Protein AF-A0A0R3SZC2-F1 (afdb_monomer_lite)

Sequence (145 aa):
MVTICTAVFVPECKFKAPNEGELDPQFSFPLSKFVGQNNAALAFAIKGNYTDKTQLFYGKGQSCVWENQQLVPPKKKSKQQPALCEQTKLEYKDGLLQFNFTYPYTSNTEVAPFTMRTKSSELTLTVDFSSSGESPEVAGCKSTS

Organism: Hymenolepis diminuta (NCBI:txid6216)

InterPro domains:
  IPR043785 Domain of unknown function DUF5727 [PF18997] (4-144)

Structure (mmCIF, N/CA/C/O backbone):
data_AF-A0A0R3SZC2-F1
#
_entry.id   AF-A0A0R3SZC2-F1
#
loop_
_atom_site.group_PDB
_atom_site.id
_atom_site.type_symbol
_atom_site.label_atom_id
_atom_site.label_alt_id
_atom_site.label_comp_id
_atom_site.label_asym_id
_atom_site.label_entity_id
_atom_site.label_seq_id
_atom_site.pdbx_PDB_ins_code
_atom_site.Cartn_x
_atom_site.Cartn_y
_atom_site.Cartn_z
_atom_site.occupancy
_atom_site.B_iso_or_equiv
_atom_site.auth_seq_id
_atom_site.auth_comp_id
_atom_site.auth_asym_id
_atom_site.auth_atom_id
_atom_site.pdbx_PDB_model_num
ATOM 1 N N . MET A 1 1 ? 15.002 -3.771 17.169 1.00 29.78 1 MET A N 1
ATOM 2 C CA . MET A 1 1 ? 15.455 -4.680 16.098 1.00 29.78 1 MET A CA 1
ATOM 3 C C . MET A 1 1 ? 14.275 -4.810 15.146 1.00 29.78 1 MET A C 1
ATOM 5 O O . MET A 1 1 ? 13.226 -5.246 15.594 1.00 29.78 1 MET A O 1
ATOM 9 N N . VAL A 1 2 ? 14.365 -4.263 13.929 1.00 28.64 2 VAL A N 1
ATOM 10 C CA . VAL A 1 2 ? 13.279 -4.356 12.936 1.00 28.64 2 VAL A CA 1
ATOM 11 C C . VAL A 1 2 ? 13.475 -5.678 12.205 1.00 28.64 2 VAL A C 1
ATOM 13 O O . VAL A 1 2 ? 14.505 -5.862 11.562 1.00 28.64 2 VAL A O 1
ATOM 16 N N . THR A 1 3 ? 12.540 -6.610 12.360 1.00 25.22 3 THR A N 1
ATOM 17 C CA . THR A 1 3 ? 12.566 -7.887 11.642 1.00 25.22 3 THR A CA 1
ATOM 18 C C . THR A 1 3 ? 12.137 -7.629 10.202 1.00 25.22 3 THR A C 1
ATOM 20 O O . THR A 1 3 ? 10.974 -7.330 9.949 1.00 25.22 3 THR A O 1
ATOM 23 N N . ILE A 1 4 ? 13.077 -7.705 9.258 1.00 34.62 4 ILE A N 1
ATOM 24 C CA . ILE A 1 4 ? 12.769 -7.684 7.825 1.00 34.62 4 ILE A CA 1
ATOM 25 C C . ILE A 1 4 ? 12.482 -9.132 7.425 1.00 34.62 4 ILE A C 1
ATOM 27 O O . ILE A 1 4 ? 13.404 -9.927 7.265 1.00 34.62 4 ILE A O 1
ATOM 31 N N . CYS A 1 5 ? 11.203 -9.489 7.320 1.00 28.58 5 CYS A N 1
ATOM 32 C CA . CYS A 1 5 ? 10.788 -10.768 6.752 1.00 28.58 5 CYS A CA 1
ATOM 33 C C . CYS A 1 5 ? 10.654 -10.613 5.235 1.00 28.58 5 CYS A C 1
ATOM 35 O O . CYS A 1 5 ? 9.717 -9.979 4.755 1.00 28.58 5 CYS A O 1
ATOM 37 N N . THR A 1 6 ? 11.578 -11.199 4.477 1.00 37.19 6 THR A N 1
ATOM 38 C CA . THR A 1 6 ? 11.367 -11.473 3.052 1.00 37.19 6 THR A CA 1
ATOM 39 C C . THR A 1 6 ? 10.581 -12.763 2.967 1.00 37.19 6 THR A C 1
ATOM 41 O O . THR A 1 6 ? 11.041 -13.793 3.456 1.00 37.19 6 THR A O 1
ATOM 44 N N . ALA A 1 7 ? 9.391 -12.714 2.389 1.00 40.16 7 ALA A N 1
ATOM 45 C CA . ALA A 1 7 ? 8.558 -13.889 2.304 1.00 40.16 7 ALA A CA 1
ATOM 46 C C . ALA A 1 7 ? 8.204 -14.190 0.845 1.00 40.16 7 ALA A C 1
ATOM 48 O O . ALA A 1 7 ? 7.827 -13.310 0.074 1.00 40.16 7 ALA A O 1
ATOM 49 N N . VAL A 1 8 ? 8.455 -15.447 0.482 1.00 41.41 8 VAL A N 1
ATOM 50 C CA . VAL A 1 8 ? 8.310 -16.045 -0.848 1.00 41.41 8 VAL A CA 1
ATOM 51 C C . VAL A 1 8 ? 7.034 -16.885 -0.773 1.00 41.41 8 VAL A C 1
ATOM 53 O O . VAL A 1 8 ? 6.973 -17.794 0.056 1.00 41.41 8 VAL A O 1
ATOM 56 N N . PHE A 1 9 ? 5.978 -16.546 -1.521 1.00 48.28 9 PHE A N 1
ATOM 57 C CA . PHE A 1 9 ? 4.615 -16.987 -1.174 1.00 48.28 9 PHE A CA 1
ATOM 58 C C . PHE A 1 9 ? 3.872 -17.722 -2.295 1.00 48.28 9 PHE A C 1
ATOM 60 O O . PHE A 1 9 ? 3.387 -17.105 -3.230 1.00 48.28 9 PHE A O 1
ATOM 67 N N . VAL A 1 10 ? 3.714 -19.038 -2.132 1.00 37.94 10 VAL A N 1
ATOM 68 C CA . VAL A 1 10 ? 3.009 -19.988 -3.024 1.00 37.94 10 VAL A CA 1
ATOM 69 C C . VAL A 1 10 ? 1.546 -20.241 -2.535 1.00 37.94 10 VAL A C 1
ATOM 71 O O . VAL A 1 10 ? 1.166 -19.728 -1.482 1.00 37.94 10 VAL A O 1
ATOM 74 N N . PRO A 1 11 ? 0.670 -20.991 -3.242 1.00 39.94 11 PRO A N 1
ATOM 75 C CA . PRO A 1 11 ? -0.604 -20.535 -3.805 1.00 39.94 11 PRO A CA 1
ATOM 76 C C . PRO A 1 11 ? -1.870 -20.917 -2.992 1.00 39.94 11 PRO A C 1
ATOM 78 O O . PRO A 1 11 ? -2.953 -21.030 -3.556 1.00 39.94 11 PRO A O 1
ATOM 81 N N . GLU A 1 12 ? -1.781 -21.091 -1.668 1.00 46.69 12 GLU A N 1
ATOM 82 C CA . GLU A 1 12 ? -2.945 -21.396 -0.800 1.00 46.69 12 GLU A CA 1
ATOM 83 C C . GLU A 1 12 ? -3.030 -20.501 0.452 1.00 46.69 12 GLU A C 1
ATOM 85 O O . GLU A 1 12 ? -3.458 -20.919 1.532 1.00 46.69 12 GLU A O 1
ATOM 90 N N . CYS A 1 13 ? -2.628 -19.235 0.358 1.00 51.28 13 CYS A N 1
ATOM 91 C CA . CYS A 1 13 ? -2.770 -18.335 1.498 1.00 51.28 13 CYS A CA 1
ATOM 92 C C . CYS A 1 13 ? -4.233 -17.901 1.670 1.00 51.28 13 CYS A C 1
ATOM 94 O O . CYS A 1 13 ? -4.679 -16.894 1.123 1.00 51.28 13 CYS A O 1
ATOM 96 N N . LYS A 1 14 ? -4.977 -18.631 2.511 1.00 56.31 14 LYS A N 1
ATOM 97 C CA . LYS A 1 14 ? -6.124 -18.058 3.225 1.00 56.31 14 LYS A CA 1
ATOM 98 C C . LYS A 1 14 ? -5.579 -16.989 4.165 1.00 56.31 14 LYS A C 1
ATOM 100 O O . LYS A 1 14 ? -5.214 -17.281 5.304 1.00 56.31 14 LYS A O 1
ATOM 105 N N . PHE A 1 15 ? -5.473 -15.759 3.674 1.00 64.56 15 PHE A N 1
ATOM 106 C CA . PHE A 1 15 ? -5.181 -14.631 4.542 1.00 64.56 15 PHE A CA 1
ATOM 107 C C . PHE A 1 15 ? -6.286 -14.561 5.587 1.00 64.56 15 PHE A C 1
ATOM 109 O O . PHE A 1 15 ? -7.477 -14.618 5.265 1.00 64.56 15 PHE A O 1
ATOM 116 N N . LYS A 1 16 ? -5.893 -14.489 6.861 1.00 69.88 16 LYS A N 1
ATOM 117 C CA . LYS A 1 16 ? -6.855 -14.164 7.903 1.00 69.88 16 LYS A CA 1
ATOM 118 C C . LYS A 1 16 ? -7.473 -12.829 7.508 1.00 69.88 16 LYS A C 1
ATOM 120 O O . LYS A 1 16 ? -6.737 -11.902 7.176 1.00 69.88 16 LYS A O 1
ATOM 125 N N . ALA A 1 17 ? -8.802 -12.763 7.517 1.00 79.12 17 ALA A N 1
ATOM 126 C CA . ALA A 1 17 ? -9.487 -11.512 7.248 1.00 79.12 17 ALA A CA 1
ATOM 127 C C . ALA A 1 17 ? -8.901 -10.434 8.180 1.00 79.12 17 ALA A C 1
ATOM 129 O O . ALA A 1 17 ? -8.830 -10.684 9.391 1.00 79.12 17 ALA A O 1
ATOM 130 N N . PRO A 1 18 ? -8.435 -9.296 7.635 1.00 85.25 18 PRO A N 1
ATOM 131 C CA . PRO A 1 18 ? -7.877 -8.228 8.450 1.00 85.25 18 PRO A CA 1
ATOM 132 C C . PRO A 1 18 ? -8.932 -7.739 9.441 1.00 85.25 18 PRO A C 1
ATOM 134 O O . PRO A 1 18 ? -10.117 -7.636 9.101 1.00 85.25 18 PRO A O 1
ATOM 137 N N . ASN A 1 19 ? -8.507 -7.432 10.665 1.00 89.81 19 ASN A N 1
ATOM 138 C CA . ASN A 1 19 ? -9.362 -6.700 11.592 1.00 89.81 19 ASN A CA 1
ATOM 139 C C . ASN A 1 19 ? -9.553 -5.262 11.092 1.00 89.81 19 ASN A C 1
ATOM 141 O O . ASN A 1 19 ? -8.821 -4.781 10.229 1.00 89.81 19 ASN A O 1
ATOM 145 N N . GLU A 1 20 ? -10.526 -4.545 11.647 1.00 90.00 20 GLU A N 1
ATOM 146 C CA . GLU A 1 20 ? -10.721 -3.132 11.319 1.00 90.00 20 GLU A CA 1
ATOM 147 C C . GLU A 1 20 ? -9.437 -2.315 11.554 1.00 90.00 20 GLU A C 1
ATOM 149 O O . GLU A 1 20 ? -8.778 -2.433 12.589 1.00 90.00 20 GLU A O 1
ATOM 154 N N . GLY A 1 21 ? -9.056 -1.515 10.556 1.00 88.19 21 GLY A N 1
ATOM 155 C CA . GLY A 1 21 ? -7.814 -0.743 10.552 1.00 88.19 21 GLY A CA 1
ATOM 156 C C . GLY A 1 21 ? -6.546 -1.524 10.203 1.00 88.19 21 GLY A C 1
ATOM 157 O O . GLY A 1 21 ? -5.487 -0.913 10.064 1.00 88.19 21 GLY A O 1
ATOM 158 N N . GLU A 1 22 ? -6.623 -2.843 10.018 1.00 91.06 22 GLU A N 1
ATOM 159 C CA . GLU A 1 22 ? -5.503 -3.633 9.511 1.00 91.06 22 GLU A CA 1
ATOM 160 C C . GLU A 1 22 ? -5.433 -3.617 7.980 1.00 91.06 22 GLU A C 1
ATOM 162 O O . GLU A 1 22 ? -6.442 -3.483 7.279 1.00 91.06 22 GLU A O 1
ATOM 167 N N . LEU A 1 23 ? -4.211 -3.754 7.465 1.00 89.81 23 LEU A N 1
ATOM 168 C CA . LEU A 1 23 ? -3.935 -3.867 6.039 1.00 89.81 23 LEU A CA 1
ATOM 169 C C . LEU A 1 23 ? -4.397 -5.226 5.511 1.00 89.81 23 LEU A C 1
ATOM 171 O O . LEU A 1 23 ? -4.137 -6.250 6.136 1.00 89.81 23 LEU A O 1
ATOM 175 N N . ASP A 1 24 ? -5.037 -5.223 4.343 1.00 88.38 24 ASP A N 1
ATOM 176 C CA . ASP A 1 24 ? -5.473 -6.409 3.614 1.00 88.38 24 ASP A CA 1
ATOM 177 C C . ASP A 1 24 ? -4.340 -6.906 2.692 1.00 88.38 24 ASP A C 1
ATOM 179 O O . ASP A 1 24 ? -4.044 -6.285 1.656 1.00 88.38 24 ASP A O 1
ATOM 183 N N . PRO A 1 25 ? -3.679 -8.027 3.036 1.00 79.94 25 PRO A N 1
ATOM 184 C CA . PRO A 1 25 ? -2.610 -8.566 2.210 1.00 79.94 25 PRO A CA 1
ATOM 185 C C . PRO A 1 25 ? -3.157 -9.207 0.930 1.00 79.94 25 PRO A C 1
ATOM 187 O O . PRO A 1 25 ? -2.474 -9.188 -0.091 1.00 79.94 25 PRO A O 1
ATOM 190 N N . GLN A 1 26 ? -4.389 -9.732 0.959 1.00 78.06 26 GLN A N 1
ATOM 191 C CA . GLN A 1 26 ? -5.013 -10.399 -0.181 1.00 78.06 26 GLN A CA 1
ATOM 192 C C . GLN A 1 26 ? -5.294 -9.415 -1.315 1.00 78.06 26 GLN A C 1
ATOM 194 O O . GLN A 1 26 ? -5.104 -9.768 -2.472 1.00 78.06 26 GLN A O 1
ATOM 199 N N . PHE A 1 27 ? -5.704 -8.184 -1.007 1.00 80.69 27 PHE A N 1
ATOM 200 C CA . PHE A 1 27 ? -5.880 -7.140 -2.021 1.00 80.69 27 PHE A CA 1
ATOM 201 C C . PHE A 1 27 ? -4.542 -6.661 -2.604 1.00 80.69 27 PHE A C 1
ATOM 203 O O . PHE A 1 27 ? -4.431 -6.375 -3.795 1.00 80.69 27 PHE A O 1
ATOM 210 N N . SER A 1 28 ? -3.512 -6.596 -1.760 1.00 72.12 28 SER A N 1
ATOM 211 C CA . SER A 1 28 ? -2.193 -6.069 -2.125 1.00 72.12 28 SER A CA 1
ATOM 212 C C . SER A 1 28 ? -1.358 -7.072 -2.948 1.00 72.12 28 SER A C 1
ATOM 214 O O . SER A 1 28 ? -0.497 -6.672 -3.729 1.00 72.12 28 SER A O 1
ATOM 216 N N . PHE A 1 29 ? -1.631 -8.376 -2.803 1.00 64.25 29 PHE A N 1
ATOM 217 C CA . PHE A 1 29 ? -0.911 -9.489 -3.438 1.00 64.25 29 PHE A CA 1
ATOM 218 C C . PHE A 1 29 ? -1.076 -9.618 -4.970 1.00 64.25 29 PHE A C 1
ATOM 220 O O . PHE A 1 29 ? -0.064 -9.674 -5.662 1.00 64.25 29 PHE A O 1
ATOM 227 N N . PRO A 1 30 ? -2.286 -9.633 -5.570 1.00 57.28 30 PRO A N 1
ATOM 228 C CA . PRO A 1 30 ? -2.455 -9.863 -7.012 1.00 57.28 30 PRO A CA 1
ATOM 229 C C . PRO A 1 30 ? -1.900 -8.734 -7.897 1.00 57.28 30 PRO A C 1
ATOM 231 O O . PRO A 1 30 ? -1.895 -8.853 -9.123 1.00 57.28 30 PRO A O 1
ATOM 234 N N . LEU A 1 31 ? -1.444 -7.635 -7.293 1.00 51.97 31 LEU A N 1
ATOM 235 C CA . LEU A 1 31 ? -0.888 -6.475 -7.980 1.00 51.97 31 LEU A CA 1
ATOM 236 C C . LEU A 1 31 ? 0.641 -6.539 -8.128 1.00 51.97 31 LEU A C 1
ATOM 238 O O . LEU A 1 31 ? 1.208 -5.752 -8.883 1.00 51.97 31 LEU A O 1
ATOM 242 N N . SER A 1 32 ? 1.321 -7.512 -7.510 1.00 52.34 32 SER A N 1
ATOM 243 C CA . SER A 1 32 ? 2.720 -7.810 -7.830 1.00 52.34 32 SER A CA 1
ATOM 244 C C . SER A 1 32 ? 2.801 -8.574 -9.160 1.00 52.34 32 SER A C 1
ATOM 246 O O . SER A 1 32 ? 2.746 -9.803 -9.198 1.00 52.34 32 SER A O 1
ATOM 248 N N . LYS A 1 33 ? 2.894 -7.854 -10.284 1.00 50.62 33 LYS A N 1
ATOM 249 C CA . LYS A 1 33 ? 3.199 -8.437 -11.602 1.00 50.62 33 LYS A CA 1
ATOM 250 C C . LYS A 1 33 ? 4.656 -8.188 -11.977 1.00 50.62 33 LYS A C 1
ATOM 252 O O . LYS A 1 33 ? 5.145 -7.075 -11.811 1.00 50.62 33 LYS A O 1
ATOM 257 N N . PHE A 1 34 ? 5.300 -9.199 -12.560 1.00 53.47 34 PHE A N 1
ATOM 258 C CA . PHE A 1 34 ? 6.565 -9.046 -13.275 1.00 53.47 34 PHE A CA 1
ATOM 259 C C . PHE A 1 34 ? 6.306 -8.279 -14.566 1.00 53.47 34 PHE A C 1
ATOM 261 O O . PHE A 1 34 ? 5.750 -8.779 -15.548 1.00 53.47 34 PHE A O 1
ATOM 268 N N . VAL A 1 35 ? 6.628 -6.995 -14.533 1.00 51.97 35 VAL A N 1
ATOM 269 C CA . VAL A 1 35 ? 6.228 -6.088 -15.589 1.00 51.97 35 VAL A CA 1
ATOM 270 C C . VAL A 1 35 ? 7.261 -6.159 -16.708 1.00 51.97 35 VAL A C 1
ATOM 272 O O . VAL A 1 35 ? 8.320 -5.555 -16.626 1.00 51.97 35 VAL A O 1
ATOM 275 N N . GLY A 1 36 ? 6.924 -6.789 -17.833 1.00 44.34 36 GLY A N 1
ATOM 276 C CA . GLY A 1 36 ? 7.592 -6.497 -19.112 1.00 44.34 36 GLY A CA 1
ATOM 277 C C . GLY A 1 36 ? 7.337 -5.059 -19.613 1.00 44.34 36 GLY A C 1
ATOM 278 O O . GLY A 1 36 ? 7.424 -4.801 -20.808 1.00 44.34 36 GLY A O 1
ATOM 279 N N . GLN A 1 37 ? 6.935 -4.136 -18.730 1.00 55.28 37 GLN A N 1
ATOM 280 C CA . GLN A 1 37 ? 6.618 -2.738 -19.003 1.00 55.28 37 GLN A CA 1
ATOM 281 C C . GLN A 1 37 ? 7.312 -1.849 -17.969 1.00 55.28 37 GLN A C 1
ATOM 283 O O . GLN A 1 37 ? 7.546 -2.238 -16.830 1.00 55.28 37 GLN A O 1
ATOM 288 N N . ASN A 1 38 ? 7.546 -0.596 -18.340 1.00 65.94 38 ASN A N 1
ATOM 289 C CA . ASN A 1 38 ? 8.216 0.390 -17.495 1.00 65.94 38 ASN A CA 1
ATOM 290 C C . ASN A 1 38 ? 7.351 0.901 -16.319 1.00 65.94 38 ASN A C 1
ATOM 292 O O . ASN A 1 38 ? 7.654 1.964 -15.800 1.00 65.94 38 ASN A O 1
ATOM 296 N N . ASN A 1 39 ? 6.252 0.242 -15.921 1.00 72.00 39 ASN A N 1
ATOM 297 C CA . ASN A 1 39 ? 5.331 0.740 -14.885 1.00 72.00 39 ASN A CA 1
ATOM 298 C C . ASN A 1 39 ? 4.721 -0.394 -14.046 1.00 72.00 39 ASN A C 1
ATOM 300 O O . ASN A 1 39 ? 4.108 -1.295 -14.603 1.00 72.00 39 ASN A O 1
ATOM 304 N N . ALA A 1 40 ? 4.775 -0.304 -12.717 1.00 75.75 40 ALA A N 1
ATOM 305 C CA . ALA A 1 40 ? 4.077 -1.221 -11.813 1.00 75.75 40 ALA A CA 1
ATOM 306 C C . ALA A 1 40 ? 2.798 -0.587 -11.255 1.00 75.75 40 ALA A C 1
ATOM 308 O O . ALA A 1 40 ? 2.839 0.506 -10.686 1.00 75.75 40 ALA A O 1
ATOM 309 N N . ALA A 1 41 ? 1.665 -1.278 -11.393 1.00 79.12 41 ALA A N 1
ATOM 310 C CA . ALA A 1 41 ? 0.447 -0.945 -10.662 1.00 79.12 41 ALA A CA 1
ATOM 311 C C . ALA A 1 41 ? 0.539 -1.558 -9.263 1.00 79.12 41 ALA A C 1
ATOM 313 O O . ALA A 1 41 ? 0.691 -2.766 -9.133 1.00 79.12 41 ALA A O 1
ATOM 314 N N . LEU A 1 42 ? 0.464 -0.727 -8.231 1.00 82.69 42 LEU A N 1
ATOM 315 C CA . LEU A 1 42 ? 0.569 -1.140 -6.839 1.00 82.69 42 LEU A CA 1
ATOM 316 C C . LEU A 1 42 ? -0.657 -0.666 -6.080 1.00 82.69 42 LEU A C 1
ATOM 318 O O . LEU A 1 42 ? -1.185 0.417 -6.349 1.00 82.69 42 LEU A O 1
ATOM 322 N N . ALA A 1 43 ? -1.081 -1.458 -5.102 1.00 88.25 43 ALA A N 1
ATOM 323 C CA . ALA A 1 43 ? -2.065 -0.986 -4.156 1.00 88.25 43 ALA A CA 1
ATOM 324 C C . ALA A 1 43 ? -1.900 -1.590 -2.772 1.00 88.25 43 ALA A C 1
ATOM 326 O O . ALA A 1 43 ? -1.327 -2.662 -2.591 1.00 88.25 43 ALA A O 1
ATOM 327 N N . PHE A 1 44 ? -2.465 -0.870 -1.814 1.00 90.81 44 PHE A N 1
ATOM 328 C CA . PHE A 1 44 ? -2.700 -1.326 -0.457 1.00 90.81 44 PHE A CA 1
ATOM 329 C C . PHE A 1 44 ? -4.176 -1.136 -0.135 1.00 90.81 44 PHE A C 1
ATOM 331 O O . PHE A 1 44 ? -4.811 -0.221 -0.658 1.00 90.81 44 PHE A O 1
ATOM 338 N N . ALA A 1 45 ? -4.712 -1.943 0.768 1.00 91.81 45 ALA A N 1
ATOM 339 C CA . ALA A 1 45 ? -6.062 -1.752 1.274 1.00 91.81 45 ALA A CA 1
ATOM 340 C C . ALA A 1 45 ? -6.089 -1.860 2.794 1.00 91.81 45 ALA A C 1
ATOM 342 O O . ALA A 1 45 ? -5.328 -2.633 3.364 1.00 91.81 45 ALA A O 1
ATOM 343 N N . ILE A 1 46 ? -6.959 -1.088 3.440 1.00 92.19 46 ILE A N 1
ATOM 344 C CA . ILE A 1 46 ? -7.210 -1.136 4.884 1.00 92.19 46 ILE A CA 1
ATOM 345 C C . ILE A 1 46 ? -8.656 -1.563 5.102 1.00 92.19 46 ILE A C 1
ATOM 347 O O . ILE A 1 46 ? -9.556 -1.071 4.417 1.00 92.19 46 ILE A O 1
ATOM 351 N N . LYS A 1 47 ? -8.900 -2.457 6.061 1.00 92.25 47 LYS A N 1
ATOM 352 C CA . LYS A 1 47 ? -10.261 -2.881 6.391 1.00 92.25 47 LYS A CA 1
ATOM 353 C C . LYS A 1 47 ? -11.040 -1.786 7.111 1.00 92.25 47 LYS A C 1
ATOM 355 O O . LYS A 1 47 ? -10.586 -1.251 8.120 1.00 92.25 47 LYS A O 1
ATOM 360 N N . GLY A 1 48 ? -12.260 -1.541 6.640 1.00 87.06 48 GLY A N 1
ATOM 361 C CA . GLY A 1 48 ? -13.175 -0.565 7.220 1.00 87.06 48 GLY A CA 1
ATOM 362 C C . GLY A 1 48 ? -12.915 0.858 6.731 1.00 87.06 48 GLY A C 1
ATOM 363 O O . GLY A 1 48 ? -12.009 1.122 5.940 1.00 87.06 48 GLY A O 1
ATOM 364 N N . ASN A 1 49 ? -13.749 1.790 7.189 1.00 80.81 49 ASN A N 1
ATOM 365 C CA . ASN A 1 49 ? -13.542 3.220 6.963 1.00 80.81 49 ASN A CA 1
ATOM 366 C C . ASN A 1 49 ? -12.594 3.751 8.045 1.00 80.81 49 ASN A C 1
ATOM 368 O O . ASN A 1 49 ? -12.995 4.477 8.952 1.00 80.81 49 ASN A O 1
ATOM 372 N N . TYR A 1 50 ? -11.350 3.279 7.990 1.00 81.88 50 TYR A N 1
ATOM 373 C CA . TYR A 1 50 ? -10.288 3.675 8.908 1.00 81.88 50 TYR A CA 1
ATOM 374 C C . TYR A 1 50 ? -10.086 5.183 8.818 1.00 81.88 50 TYR A C 1
ATOM 376 O O . TYR A 1 50 ? -10.127 5.648 7.697 1.00 81.88 50 TYR A O 1
ATOM 384 N N . THR A 1 51 ? -9.895 5.912 9.930 1.00 81.69 51 THR A N 1
ATOM 385 C CA . THR A 1 51 ? -9.684 7.388 10.011 1.00 81.69 51 THR A CA 1
ATOM 386 C C . THR A 1 51 ? -8.363 7.812 10.631 1.00 81.69 51 THR A C 1
ATOM 388 O O . THR A 1 51 ? -7.948 8.966 10.504 1.00 81.69 51 THR A O 1
ATOM 391 N N . ASP A 1 52 ? -7.696 6.867 11.279 1.00 87.25 52 ASP A N 1
ATOM 392 C CA . ASP A 1 52 ? -6.427 7.084 11.945 1.00 87.25 52 ASP A CA 1
ATOM 393 C C . ASP A 1 52 ? -5.299 7.288 10.926 1.00 87.25 52 ASP A C 1
ATOM 395 O O . ASP A 1 52 ? -5.335 6.837 9.776 1.00 87.25 52 ASP A O 1
ATOM 399 N N . LYS A 1 53 ? -4.243 7.958 11.384 1.00 89.94 53 LYS A N 1
ATOM 400 C CA . LYS A 1 53 ? -3.078 8.262 10.562 1.00 89.94 53 LYS A CA 1
ATOM 401 C C . LYS A 1 53 ? -2.485 6.993 9.938 1.00 89.94 53 LYS A C 1
ATOM 403 O O . LYS A 1 53 ? -2.100 6.060 10.643 1.00 89.94 53 LYS A O 1
ATOM 408 N N . THR A 1 54 ? -2.349 7.009 8.617 1.00 91.31 54 THR A N 1
ATOM 409 C CA . THR A 1 54 ? -1.655 5.987 7.822 1.00 91.31 54 THR A CA 1
ATOM 410 C C . THR A 1 54 ? -0.504 6.635 7.069 1.00 91.31 54 THR A C 1
ATOM 412 O O . THR A 1 54 ? -0.592 7.785 6.648 1.00 91.31 54 THR A O 1
ATOM 415 N N . GLN A 1 55 ? 0.609 5.928 6.916 1.00 92.62 55 GLN A N 1
ATOM 416 C CA . GLN A 1 55 ? 1.810 6.452 6.277 1.00 92.62 55 GLN A CA 1
ATOM 417 C C . GLN A 1 55 ? 2.298 5.481 5.205 1.00 92.62 55 GLN A C 1
ATOM 419 O O . GLN A 1 55 ? 2.520 4.307 5.489 1.00 92.62 55 GLN A O 1
ATOM 424 N N . LEU A 1 56 ? 2.506 5.993 3.994 1.00 91.31 56 LEU A N 1
ATOM 425 C CA . LEU A 1 56 ? 3.174 5.289 2.904 1.00 91.31 56 LEU A CA 1
ATOM 426 C C . LEU A 1 56 ? 4.632 5.742 2.833 1.00 91.31 56 LEU A C 1
ATOM 428 O O . LEU A 1 56 ? 4.916 6.944 2.805 1.00 91.31 56 LEU A O 1
ATOM 432 N N . PHE A 1 57 ? 5.549 4.787 2.744 1.00 88.94 57 PHE A N 1
ATOM 433 C CA . PHE A 1 57 ? 6.986 4.994 2.619 1.00 88.94 57 PHE A CA 1
ATOM 434 C C . PHE A 1 57 ? 7.505 4.409 1.305 1.00 88.94 57 PHE A C 1
ATOM 436 O O . PHE A 1 57 ? 7.039 3.365 0.858 1.00 88.94 57 PHE A O 1
ATOM 443 N N . TYR A 1 58 ? 8.493 5.083 0.717 1.00 87.00 58 TYR A N 1
ATOM 444 C CA . TYR A 1 58 ? 9.352 4.562 -0.345 1.00 87.00 58 TYR A CA 1
ATOM 445 C C . TYR A 1 58 ? 10.782 4.504 0.200 1.00 87.00 58 TYR A C 1
ATOM 447 O O . TYR A 1 58 ? 11.401 5.540 0.482 1.00 87.00 58 TYR A O 1
ATOM 455 N N . GLY A 1 59 ? 11.285 3.293 0.435 1.00 84.81 59 GLY A N 1
ATOM 456 C CA . GLY A 1 59 ? 12.511 3.077 1.196 1.00 84.81 59 GLY A CA 1
ATOM 457 C C . GLY A 1 59 ? 12.428 3.708 2.588 1.00 84.81 59 GLY A C 1
ATOM 458 O O . GLY A 1 59 ? 11.509 3.443 3.356 1.00 84.81 59 GLY A O 1
ATOM 459 N N . LYS A 1 60 ? 13.388 4.578 2.922 1.00 82.88 60 LYS A N 1
ATOM 460 C CA . LYS A 1 60 ? 13.423 5.293 4.215 1.00 82.88 60 LYS A CA 1
ATOM 461 C C . LYS A 1 60 ? 12.648 6.613 4.212 1.00 82.88 60 LYS A C 1
ATOM 463 O O . LYS A 1 60 ? 12.566 7.280 5.242 1.00 82.88 60 LYS A O 1
ATOM 468 N N . GLY A 1 61 ? 12.132 7.031 3.060 1.00 85.12 61 GLY A N 1
ATOM 469 C CA . GLY A 1 61 ? 11.464 8.312 2.906 1.00 85.12 61 GLY A CA 1
ATOM 470 C C . GLY A 1 61 ? 9.949 8.170 3.003 1.00 85.12 61 GLY A C 1
ATOM 471 O O . GLY A 1 61 ? 9.353 7.358 2.301 1.00 85.12 61 GLY A O 1
ATOM 472 N N . GLN A 1 62 ? 9.309 8.993 3.835 1.00 87.88 62 GLN A N 1
ATOM 473 C CA . GLN A 1 62 ? 7.849 9.086 3.857 1.00 87.88 62 GLN A CA 1
ATOM 474 C C . GLN A 1 62 ? 7.363 9.714 2.548 1.00 87.88 62 GLN A C 1
ATOM 476 O O . GLN A 1 62 ? 7.818 10.797 2.180 1.00 87.88 62 GLN A O 1
ATOM 481 N N . SER A 1 63 ? 6.448 9.036 1.866 1.00 87.50 63 SER A N 1
ATOM 482 C CA . SER A 1 63 ? 5.960 9.398 0.533 1.00 87.50 63 SER A CA 1
ATOM 483 C C . SER A 1 63 ? 4.555 9.973 0.552 1.00 87.50 63 SER A C 1
ATOM 485 O O . SER A 1 63 ? 4.256 10.825 -0.272 1.00 87.50 63 SER A O 1
ATOM 487 N N . CYS A 1 64 ? 3.698 9.540 1.476 1.00 89.94 64 CYS A N 1
ATOM 488 C CA . CYS A 1 64 ? 2.353 10.086 1.643 1.00 89.94 64 CYS A CA 1
ATOM 489 C C . CYS A 1 64 ? 1.855 9.812 3.063 1.00 89.94 64 CYS A C 1
ATOM 491 O O . CYS A 1 64 ? 2.239 8.818 3.682 1.00 89.94 64 CYS A O 1
ATOM 493 N N . VAL A 1 65 ? 1.018 10.697 3.589 1.00 90.75 65 VAL A N 1
ATOM 494 C CA . VAL A 1 65 ? 0.277 10.475 4.831 1.00 90.75 65 VAL A CA 1
ATOM 495 C C . VAL A 1 65 ? -1.190 10.525 4.497 1.00 90.75 65 VAL A C 1
ATOM 497 O O . VAL A 1 65 ? -1.619 11.361 3.716 1.00 90.75 65 VAL A O 1
ATOM 500 N N . TRP A 1 66 ? -1.956 9.651 5.109 1.00 88.88 66 TRP A N 1
ATOM 501 C CA . TRP A 1 66 ? -3.392 9.719 5.087 1.00 88.88 66 TRP A CA 1
ATOM 502 C C . TRP A 1 66 ? -3.883 10.033 6.491 1.00 88.88 66 TRP A C 1
ATOM 504 O O . TRP A 1 66 ? -3.568 9.311 7.436 1.00 88.88 66 TRP A O 1
ATOM 514 N N . GLU A 1 67 ? -4.565 11.158 6.638 1.00 85.75 67 GLU A N 1
ATOM 515 C CA . GLU A 1 67 ? -5.032 11.682 7.920 1.00 85.75 67 GLU A CA 1
ATOM 516 C C . GLU A 1 67 ? -6.273 12.537 7.660 1.00 85.75 67 GLU A C 1
ATOM 518 O O . GLU A 1 67 ? -6.330 13.258 6.663 1.00 85.75 67 GLU A O 1
ATOM 523 N N . ASN A 1 68 ? -7.285 12.441 8.527 1.00 82.25 68 ASN A N 1
ATOM 524 C CA . ASN A 1 68 ? -8.552 13.169 8.372 1.00 82.25 68 ASN A CA 1
ATOM 525 C C . ASN A 1 68 ? -9.207 12.969 6.990 1.00 82.25 68 ASN A C 1
ATOM 527 O O . ASN A 1 68 ? -9.707 13.918 6.392 1.00 82.25 68 ASN A O 1
ATOM 531 N N . GLN A 1 69 ? -9.176 11.738 6.467 1.00 79.94 69 GLN A N 1
ATOM 532 C CA . GLN A 1 69 ? -9.727 11.381 5.150 1.00 79.94 69 GLN A CA 1
ATOM 533 C C . GLN A 1 69 ? -9.064 12.064 3.945 1.00 79.94 69 GLN A C 1
ATOM 535 O O . GLN A 1 69 ? -9.602 12.030 2.840 1.00 79.94 69 GLN A O 1
ATOM 540 N N . GLN A 1 70 ? -7.873 12.635 4.121 1.00 85.38 70 GLN A N 1
ATOM 541 C CA . GLN A 1 70 ? -7.137 13.302 3.052 1.00 85.38 70 GLN A CA 1
ATOM 542 C C . GLN A 1 70 ? -5.731 12.728 2.895 1.00 85.38 70 GLN A C 1
ATOM 544 O O . GLN A 1 70 ? -5.073 12.367 3.871 1.00 85.38 70 GLN A O 1
ATOM 549 N N . LEU A 1 71 ? -5.260 12.670 1.646 1.00 87.19 71 LEU A N 1
ATOM 550 C CA . LEU A 1 71 ? -3.857 12.407 1.338 1.00 87.19 71 LEU A CA 1
ATOM 551 C C . LEU A 1 71 ? -3.060 13.701 1.475 1.00 87.19 71 LEU A C 1
ATOM 553 O O . LEU A 1 71 ? -3.283 14.675 0.758 1.00 87.19 71 LEU A O 1
ATOM 557 N N . VAL A 1 72 ? -2.106 13.689 2.392 1.00 88.88 72 VAL A N 1
ATOM 558 C CA . VAL A 1 72 ? -1.199 14.787 2.684 1.00 88.88 72 VAL A CA 1
ATOM 559 C C . VAL A 1 72 ? 0.201 14.404 2.192 1.00 88.88 72 VAL A C 1
ATOM 561 O O . VAL A 1 72 ? 0.802 13.452 2.709 1.00 88.88 72 VAL A O 1
ATOM 564 N N . PRO A 1 73 ? 0.767 15.128 1.210 1.00 84.81 73 PRO A N 1
ATOM 565 C CA . PRO A 1 73 ? 2.127 14.881 0.751 1.00 84.81 73 PRO A CA 1
ATOM 566 C C . PRO A 1 73 ? 3.154 15.218 1.846 1.00 84.81 73 PRO A C 1
ATOM 568 O O . PRO A 1 73 ? 2.893 16.020 2.750 1.00 84.81 73 PRO A O 1
ATOM 571 N N . PRO A 1 74 ? 4.357 14.626 1.800 1.00 79.38 74 PRO A N 1
ATOM 572 C CA . PRO A 1 74 ? 5.388 14.868 2.795 1.00 79.38 74 PRO A CA 1
ATOM 573 C C . PRO A 1 74 ? 5.860 16.326 2.748 1.00 79.38 74 PRO A C 1
ATOM 575 O O . PRO A 1 74 ? 6.091 16.894 1.682 1.00 79.38 74 PRO A O 1
ATOM 578 N N . LYS A 1 75 ? 6.089 16.916 3.929 1.00 71.25 75 LYS A N 1
ATOM 579 C CA . LYS A 1 75 ? 6.583 18.302 4.074 1.00 71.25 75 LYS A CA 1
ATOM 580 C C . LYS A 1 75 ? 7.956 18.532 3.428 1.00 71.25 75 LYS A C 1
ATOM 582 O O . LYS A 1 75 ? 8.293 19.661 3.092 1.00 71.25 75 LYS A O 1
ATOM 587 N N . LYS A 1 76 ? 8.765 17.477 3.292 1.00 69.56 76 LYS A N 1
ATOM 588 C CA . LYS A 1 76 ? 10.070 17.499 2.622 1.00 69.56 76 LYS A CA 1
ATOM 589 C C . LYS A 1 76 ? 10.048 16.466 1.504 1.00 69.56 76 LYS A C 1
ATOM 591 O O . LYS A 1 76 ? 10.025 15.274 1.789 1.00 69.56 76 LYS A O 1
ATOM 596 N N . LYS A 1 77 ? 10.067 16.925 0.253 1.00 63.22 77 LYS A N 1
ATOM 597 C CA . LYS A 1 77 ? 10.274 16.057 -0.908 1.00 63.22 77 LYS A CA 1
ATOM 598 C C . LYS A 1 77 ? 11.772 15.883 -1.120 1.00 63.22 77 LYS A C 1
ATOM 600 O O . LYS A 1 77 ? 12.475 16.866 -1.355 1.00 63.22 77 LYS A O 1
ATOM 605 N N . SER A 1 78 ? 12.274 14.655 -1.038 1.00 66.19 78 SER A N 1
ATOM 606 C CA . SER A 1 78 ? 13.582 14.366 -1.628 1.00 66.19 78 SER A CA 1
ATOM 607 C C . SER A 1 78 ? 13.452 14.449 -3.150 1.00 66.19 78 SER A C 1
ATOM 609 O O . SER A 1 78 ? 12.482 13.938 -3.702 1.00 66.19 78 SER A O 1
ATOM 611 N N . LYS A 1 79 ? 14.433 15.039 -3.850 1.00 63.91 79 LYS A N 1
ATOM 612 C CA . LYS A 1 79 ? 14.461 15.051 -5.330 1.00 63.91 79 LYS A CA 1
ATOM 613 C C . LYS A 1 79 ? 14.441 13.641 -5.939 1.00 63.91 79 LYS A C 1
ATOM 615 O O . LYS A 1 79 ? 14.126 13.492 -7.110 1.00 63.91 79 LYS A O 1
ATOM 620 N N . GLN A 1 80 ? 14.800 12.634 -5.144 1.00 66.38 80 GLN A N 1
ATOM 621 C CA . GLN A 1 80 ? 14.865 11.227 -5.534 1.00 66.38 80 GLN A CA 1
ATOM 622 C C . GLN A 1 80 ? 13.602 10.439 -5.152 1.00 66.38 80 GLN A C 1
ATOM 624 O O . GLN A 1 80 ? 13.510 9.259 -5.473 1.00 66.38 80 GLN A O 1
ATOM 629 N N . GLN A 1 81 ? 12.643 11.046 -4.441 1.00 71.12 81 GLN A N 1
ATOM 630 C CA . GLN A 1 81 ? 11.403 10.361 -4.084 1.00 71.12 81 GLN A CA 1
ATOM 631 C C . GLN A 1 81 ? 10.355 10.511 -5.192 1.00 71.12 81 GLN A C 1
ATOM 633 O O . GLN A 1 81 ? 10.098 11.633 -5.636 1.00 71.12 81 GLN A O 1
ATOM 638 N N . PRO A 1 82 ? 9.698 9.413 -5.597 1.00 74.44 82 P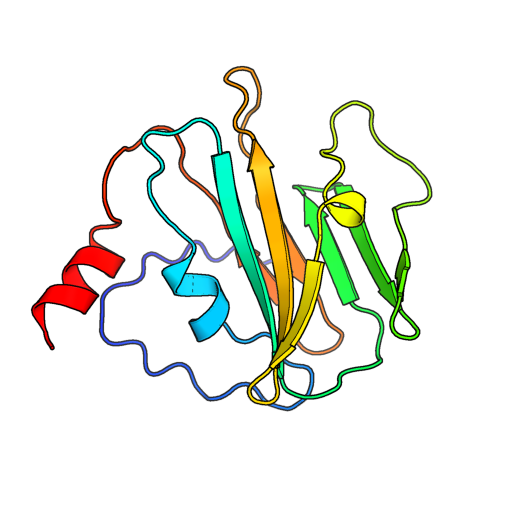RO A N 1
ATOM 639 C CA . PRO A 1 82 ? 8.560 9.481 -6.503 1.00 74.44 82 PRO A CA 1
ATOM 640 C C . PRO A 1 82 ? 7.397 10.269 -5.884 1.00 74.44 82 PRO A C 1
ATOM 642 O O . PRO A 1 82 ? 7.154 10.210 -4.676 1.00 74.44 82 PRO A O 1
ATOM 645 N N . ALA A 1 83 ? 6.643 10.973 -6.731 1.00 79.25 83 ALA A N 1
ATOM 646 C CA . ALA A 1 83 ? 5.434 11.719 -6.368 1.00 79.25 83 ALA A CA 1
ATOM 647 C C . ALA A 1 83 ? 4.228 10.782 -6.140 1.00 79.25 83 ALA A C 1
ATOM 649 O O . ALA A 1 83 ? 3.184 10.909 -6.778 1.00 79.25 83 ALA A O 1
ATOM 650 N N . LEU A 1 84 ? 4.392 9.783 -5.263 1.00 82.38 84 LEU A N 1
ATOM 651 C CA . LEU A 1 84 ? 3.390 8.734 -5.043 1.00 82.38 84 LEU A CA 1
ATOM 652 C C . LEU A 1 84 ? 2.091 9.296 -4.471 1.00 82.38 84 LEU A C 1
ATOM 654 O O . LEU A 1 84 ? 1.021 8.815 -4.822 1.00 82.38 84 LEU A O 1
ATOM 658 N N . CYS A 1 85 ? 2.163 10.309 -3.604 1.00 85.69 85 CYS A N 1
ATOM 659 C CA . CYS A 1 85 ? 0.981 10.854 -2.937 1.00 85.69 85 CYS A CA 1
ATOM 660 C C . CYS A 1 85 ? 0.011 11.499 -3.930 1.00 85.69 85 CYS A C 1
ATOM 662 O O . CYS A 1 85 ? -1.185 11.243 -3.875 1.00 85.69 85 CYS A O 1
ATOM 664 N N . GLU A 1 86 ? 0.535 12.274 -4.881 1.00 85.06 86 GLU A N 1
ATOM 665 C CA . GLU A 1 86 ? -0.255 12.907 -5.939 1.00 85.06 86 GLU A CA 1
ATOM 666 C C . GLU A 1 86 ? -0.822 11.891 -6.939 1.00 85.06 86 GLU A C 1
ATOM 668 O O . GLU A 1 86 ? -1.861 12.132 -7.547 1.00 85.06 86 GLU A O 1
ATOM 673 N N . GLN A 1 87 ? -0.138 10.759 -7.119 1.00 82.62 87 GLN A N 1
ATOM 674 C CA . GLN A 1 87 ? -0.567 9.677 -8.007 1.00 82.62 87 GLN A CA 1
ATOM 675 C C . GLN A 1 87 ? -1.538 8.698 -7.338 1.00 82.62 87 GLN A C 1
ATOM 677 O O . GLN A 1 87 ? -2.183 7.913 -8.035 1.00 82.62 87 GLN A O 1
ATOM 682 N N . THR A 1 88 ? -1.628 8.717 -6.006 1.00 87.50 88 THR A N 1
ATOM 683 C CA . THR A 1 88 ? -2.460 7.779 -5.255 1.00 87.50 88 THR A CA 1
ATOM 684 C C . THR A 1 88 ? -3.929 8.139 -5.423 1.00 87.50 88 THR A C 1
ATOM 686 O O . THR A 1 88 ? -4.375 9.230 -5.075 1.00 87.50 88 THR A O 1
ATOM 689 N N . LYS A 1 89 ? -4.699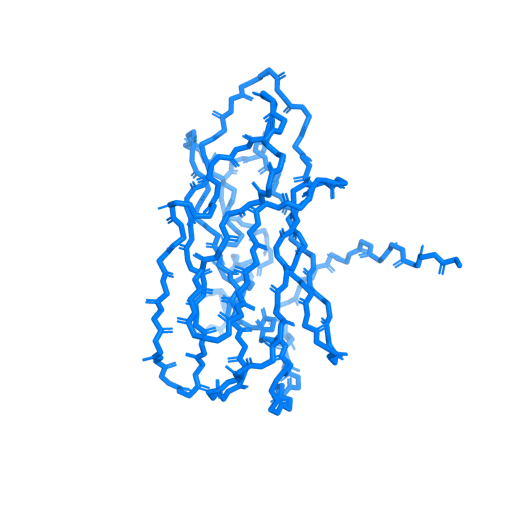 7.183 -5.934 1.00 88.25 89 LYS A N 1
ATOM 690 C CA . LYS A 1 89 ? -6.154 7.232 -6.002 1.00 88.25 89 LYS A CA 1
ATOM 691 C C . LYS A 1 89 ? -6.721 6.487 -4.806 1.00 88.25 89 LYS A C 1
ATOM 693 O O . LYS A 1 89 ? -6.395 5.318 -4.594 1.00 88.25 89 LYS A O 1
ATOM 698 N N . LEU A 1 90 ? -7.567 7.180 -4.053 1.00 88.69 90 LEU A N 1
ATOM 699 C CA . LEU A 1 90 ? -8.332 6.593 -2.965 1.00 88.69 90 LEU A CA 1
ATOM 700 C C . LEU A 1 90 ? -9.697 6.145 -3.455 1.00 88.69 90 LEU A C 1
ATOM 702 O O . LEU A 1 90 ? -10.394 6.900 -4.130 1.00 88.69 90 LEU A O 1
ATOM 706 N N . GLU A 1 91 ? -10.090 4.947 -3.051 1.00 90.12 91 GLU A N 1
ATOM 707 C CA . GLU A 1 91 ? -11.425 4.419 -3.295 1.00 90.12 91 GLU A CA 1
ATOM 708 C C . GLU A 1 91 ? -11.890 3.634 -2.071 1.00 90.12 91 GLU A C 1
ATOM 710 O O . GLU A 1 91 ? -11.102 2.924 -1.448 1.00 90.12 91 GLU A O 1
ATOM 715 N N . TYR A 1 92 ? -13.168 3.760 -1.718 1.00 89.75 92 TYR A N 1
ATOM 716 C CA . TYR A 1 92 ? -13.786 2.879 -0.737 1.00 89.75 92 TYR A CA 1
ATOM 717 C C . TYR A 1 92 ? -14.684 1.885 -1.460 1.00 89.75 92 TYR A C 1
ATOM 719 O O . TYR A 1 92 ? -15.684 2.275 -2.064 1.00 89.75 92 TYR A O 1
ATOM 727 N N . LYS A 1 93 ? -14.324 0.605 -1.402 1.00 90.06 93 LYS A N 1
ATOM 728 C CA . LYS A 1 93 ? -15.026 -0.453 -2.124 1.00 90.06 93 LYS A CA 1
ATOM 729 C C . LYS A 1 93 ? -14.920 -1.771 -1.368 1.00 90.06 93 LYS A C 1
ATOM 731 O O . LYS A 1 93 ? -13.874 -2.084 -0.808 1.00 90.06 93 LYS A O 1
ATOM 736 N N . ASP A 1 94 ? -16.020 -2.521 -1.324 1.00 87.81 94 ASP A N 1
ATOM 737 C CA . ASP A 1 94 ? -16.110 -3.838 -0.672 1.00 87.81 94 ASP A CA 1
ATOM 738 C C . ASP A 1 94 ? -15.680 -3.830 0.812 1.00 87.81 94 ASP A C 1
ATOM 740 O O . ASP A 1 94 ? -15.140 -4.793 1.358 1.00 87.81 94 ASP A O 1
ATOM 744 N N . GLY A 1 95 ? -15.925 -2.705 1.494 1.00 89.12 95 GLY A N 1
ATOM 745 C CA . GLY A 1 95 ? -15.543 -2.518 2.893 1.00 89.12 95 GLY A CA 1
ATOM 746 C C . GLY A 1 95 ? -14.047 -2.268 3.111 1.00 89.12 95 GLY A C 1
ATOM 747 O O . GLY A 1 95 ? -13.580 -2.401 4.244 1.00 89.12 95 GLY A O 1
ATOM 748 N N . LEU A 1 96 ? -13.303 -1.947 2.051 1.00 91.19 96 LEU A N 1
ATOM 749 C CA . LEU A 1 96 ? -11.874 -1.658 2.066 1.00 91.19 96 LEU A CA 1
ATOM 750 C C . LEU A 1 96 ? -11.614 -0.217 1.616 1.00 91.19 96 LEU A C 1
ATOM 752 O O . LEU A 1 96 ? -12.135 0.219 0.589 1.00 91.19 96 LEU A O 1
ATOM 756 N N . LEU A 1 97 ? -10.762 0.496 2.349 1.00 91.75 97 LEU A N 1
ATOM 757 C CA . LEU A 1 97 ? -10.146 1.737 1.888 1.00 91.75 97 LEU A CA 1
ATOM 758 C C . LEU A 1 97 ? -8.902 1.391 1.066 1.00 91.75 97 LEU A C 1
ATOM 760 O O . LEU A 1 97 ? -7.904 0.926 1.615 1.00 91.75 97 LEU A O 1
ATOM 764 N N . GLN A 1 98 ? -8.969 1.606 -0.243 1.00 91.94 98 GLN A N 1
ATOM 765 C CA . GLN A 1 98 ? -7.965 1.194 -1.218 1.00 91.94 98 GLN A CA 1
ATOM 766 C C . GLN A 1 98 ? -7.103 2.381 -1.650 1.00 91.94 98 GLN A C 1
ATOM 768 O O . GLN A 1 98 ? -7.609 3.450 -1.988 1.00 91.94 98 GLN A O 1
ATOM 773 N N . PHE A 1 99 ? -5.792 2.168 -1.672 1.00 91.75 99 PHE A N 1
ATOM 774 C CA . PHE A 1 99 ? -4.766 3.123 -2.066 1.00 91.75 99 PHE A CA 1
ATOM 775 C C . PHE A 1 99 ? -4.087 2.591 -3.319 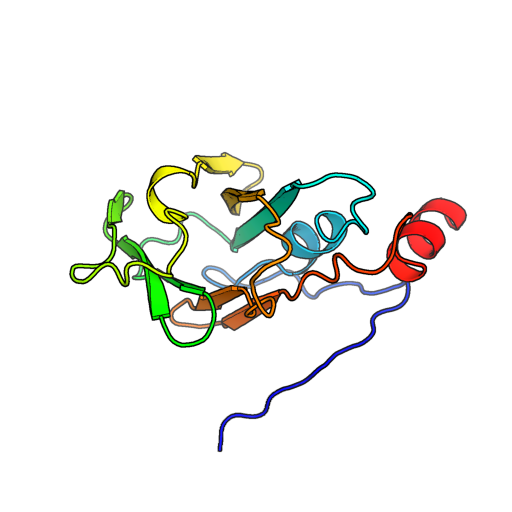1.00 91.75 99 PHE A C 1
ATOM 777 O O . PHE A 1 99 ? -3.210 1.738 -3.219 1.00 91.75 99 PHE A O 1
ATOM 784 N N . ASN A 1 100 ? -4.486 3.085 -4.487 1.00 89.56 100 ASN A N 1
ATOM 785 C CA . ASN A 1 100 ? -3.994 2.606 -5.777 1.00 89.56 100 ASN A CA 1
ATOM 786 C C . ASN A 1 100 ? -3.033 3.624 -6.391 1.00 89.56 100 ASN A C 1
ATOM 788 O O . ASN A 1 100 ? -3.381 4.796 -6.512 1.00 89.56 100 ASN A O 1
ATOM 792 N N . PHE A 1 101 ? -1.852 3.202 -6.830 1.00 86.44 101 PHE A N 1
ATOM 793 C CA . PHE A 1 101 ? -0.897 4.078 -7.511 1.00 86.44 101 PHE A CA 1
ATOM 794 C C . PHE A 1 101 ? -0.102 3.326 -8.578 1.00 86.44 101 PHE A C 1
ATOM 796 O O . PHE A 1 101 ? -0.053 2.097 -8.618 1.00 86.44 101 PHE A O 1
ATOM 803 N N . THR A 1 102 ? 0.518 4.078 -9.483 1.00 81.81 102 THR A N 1
ATOM 804 C CA . THR A 1 102 ? 1.359 3.527 -10.547 1.00 81.81 102 THR A CA 1
ATOM 805 C C . THR A 1 102 ? 2.768 4.056 -10.389 1.00 81.81 102 THR A C 1
ATOM 807 O O . THR A 1 102 ? 2.973 5.265 -10.376 1.00 81.81 102 THR A O 1
ATOM 810 N N . TYR A 1 103 ? 3.738 3.155 -10.283 1.00 79.25 103 TYR A N 1
ATOM 811 C CA . TYR A 1 103 ? 5.141 3.510 -10.159 1.00 79.25 103 TYR A CA 1
ATOM 812 C C . TYR A 1 103 ? 5.878 3.280 -11.486 1.00 79.25 103 TYR A C 1
ATOM 814 O O . TYR A 1 103 ? 5.983 2.128 -11.915 1.00 79.25 103 TYR A O 1
ATOM 822 N N . PRO A 1 104 ? 6.399 4.337 -12.138 1.00 74.25 104 PRO A N 1
ATOM 823 C CA . PRO A 1 104 ? 7.228 4.186 -13.323 1.00 74.25 104 PRO A CA 1
ATOM 824 C C . PRO A 1 104 ? 8.622 3.683 -12.943 1.00 74.25 104 PRO A C 1
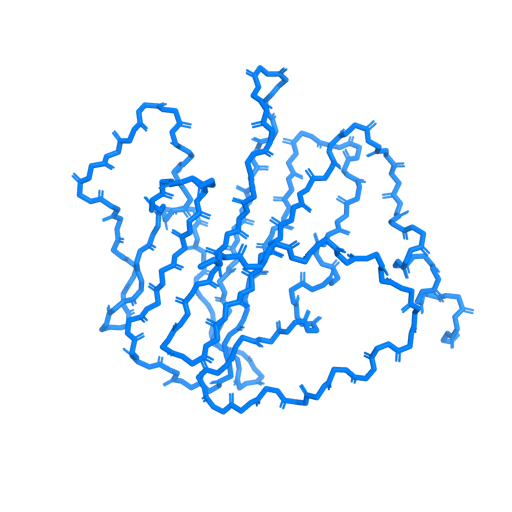ATOM 826 O O . PRO A 1 104 ? 9.343 4.311 -12.167 1.00 74.25 104 PRO A O 1
ATOM 829 N N . TYR A 1 105 ? 9.023 2.559 -13.523 1.00 70.12 105 TYR A N 1
ATOM 830 C CA . TYR A 1 105 ? 10.386 2.068 -13.458 1.00 70.12 105 TYR A CA 1
ATOM 831 C C . TYR A 1 105 ? 11.311 2.973 -14.268 1.00 70.12 105 TYR A C 1
ATOM 833 O O . TYR A 1 105 ? 11.081 3.241 -15.448 1.00 70.12 105 TYR A O 1
ATOM 841 N N . THR A 1 106 ? 12.394 3.411 -13.634 1.00 64.50 106 THR A N 1
ATOM 842 C CA . THR A 1 106 ? 13.516 4.045 -14.323 1.00 64.50 106 THR A CA 1
ATOM 843 C C . THR A 1 106 ? 14.767 3.225 -14.032 1.00 64.50 106 THR A C 1
ATOM 845 O O . THR A 1 106 ? 15.077 2.947 -12.873 1.00 64.50 106 THR A O 1
ATOM 848 N N . SER A 1 107 ? 15.494 2.838 -15.086 1.00 57.12 107 SER A N 1
ATOM 849 C CA . SER A 1 107 ? 16.674 1.950 -15.049 1.00 57.12 107 SER A CA 1
ATOM 850 C C . SER A 1 107 ? 17.834 2.444 -14.174 1.00 57.12 107 SER A C 1
ATOM 852 O O . SER A 1 107 ? 18.833 1.751 -14.026 1.00 57.12 107 SER A O 1
ATOM 854 N N . ASN A 1 108 ? 17.721 3.649 -13.614 1.00 54.38 108 ASN A N 1
ATOM 855 C CA . ASN A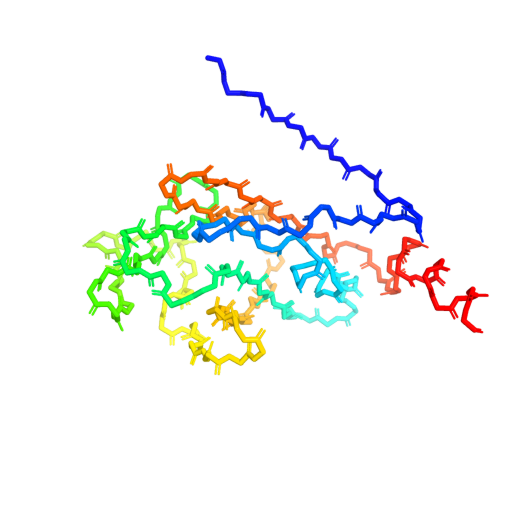 1 108 ? 18.769 4.333 -12.865 1.00 54.38 108 ASN A CA 1
ATOM 856 C C . ASN A 1 108 ? 18.579 4.262 -11.342 1.00 54.38 108 ASN A C 1
ATOM 858 O O . ASN A 1 108 ? 19.314 4.934 -10.620 1.00 54.38 108 ASN A O 1
ATOM 862 N N . THR A 1 109 ? 17.611 3.486 -10.840 1.00 54.75 109 THR A N 1
ATOM 863 C CA . THR A 1 109 ? 17.316 3.438 -9.400 1.00 54.75 109 THR A CA 1
ATOM 864 C C . THR A 1 109 ? 17.247 2.011 -8.880 1.00 54.75 109 THR A C 1
ATOM 866 O O . THR A 1 109 ? 16.483 1.190 -9.381 1.00 54.75 109 THR A O 1
ATOM 869 N N . GLU A 1 110 ? 18.019 1.745 -7.827 1.00 59.16 110 GLU A N 1
ATOM 870 C CA . GLU A 1 110 ? 17.799 0.609 -6.937 1.00 59.16 110 GLU A CA 1
ATOM 871 C C . GLU A 1 110 ? 16.360 0.701 -6.400 1.00 59.16 110 GLU A C 1
ATOM 873 O O . GLU A 1 110 ? 15.930 1.755 -5.916 1.00 59.16 110 GLU A O 1
ATOM 878 N N . VAL A 1 111 ? 15.574 -0.360 -6.584 1.00 66.81 111 VAL A N 1
ATOM 879 C CA . VAL A 1 111 ? 14.132 -0.329 -6.314 1.00 66.81 111 VAL A CA 1
ATOM 880 C C . VAL A 1 111 ? 13.926 -0.420 -4.809 1.00 66.81 111 VAL A C 1
ATOM 882 O O . VAL A 1 111 ? 14.138 -1.468 -4.200 1.00 66.81 111 VAL A O 1
ATOM 885 N N . ALA A 1 112 ? 13.529 0.690 -4.194 1.00 77.56 112 ALA A N 1
ATOM 886 C CA . ALA A 1 112 ? 13.244 0.705 -2.770 1.00 77.56 112 ALA A CA 1
ATOM 887 C C . ALA A 1 112 ? 11.878 0.051 -2.479 1.00 77.56 112 ALA A C 1
ATOM 889 O O . ALA A 1 112 ? 10.961 0.154 -3.300 1.00 77.56 112 ALA A O 1
ATOM 890 N N . PRO A 1 113 ? 11.706 -0.588 -1.309 1.00 84.44 113 PRO A N 1
ATOM 891 C CA . PRO A 1 113 ? 10.426 -1.166 -0.923 1.00 84.44 113 PRO A CA 1
ATOM 892 C C . PRO A 1 113 ? 9.367 -0.083 -0.685 1.00 84.44 113 PRO A C 1
ATOM 894 O O . PRO A 1 113 ? 9.673 1.030 -0.243 1.00 84.44 113 PRO A O 1
ATOM 897 N N . PHE A 1 114 ? 8.111 -0.443 -0.928 1.00 87.31 114 PHE A N 1
ATOM 898 C CA . PHE A 1 114 ? 6.936 0.348 -0.589 1.00 87.31 114 PHE A CA 1
ATOM 899 C C . PHE A 1 114 ? 6.353 -0.191 0.710 1.00 87.31 114 PHE A C 1
ATOM 901 O O . PHE A 1 114 ? 5.922 -1.339 0.753 1.00 87.31 114 PHE A O 1
ATOM 908 N N . THR A 1 115 ? 6.306 0.619 1.761 1.00 89.94 115 THR A N 1
ATOM 909 C CA . THR A 1 115 ? 5.771 0.187 3.058 1.00 89.94 115 THR A CA 1
ATOM 910 C C . THR A 1 115 ? 4.583 1.048 3.437 1.00 89.94 115 THR A C 1
ATOM 912 O O . THR A 1 115 ? 4.718 2.265 3.554 1.00 89.94 115 THR A O 1
ATOM 915 N N . MET A 1 116 ? 3.429 0.428 3.661 1.00 91.56 116 MET A N 1
ATOM 916 C CA . MET A 1 116 ? 2.281 1.077 4.277 1.00 91.56 116 MET A CA 1
ATOM 917 C C . MET A 1 116 ? 2.246 0.731 5.762 1.00 91.56 116 MET A C 1
ATOM 919 O O . MET A 1 116 ? 2.311 -0.440 6.131 1.00 91.56 116 MET A O 1
ATOM 923 N N . ARG A 1 117 ? 2.107 1.747 6.611 1.00 92.56 117 ARG A N 1
ATOM 924 C CA . ARG A 1 117 ? 1.967 1.602 8.058 1.00 92.56 117 ARG A CA 1
ATOM 925 C C . ARG A 1 117 ? 0.681 2.264 8.531 1.00 92.56 117 ARG A C 1
ATOM 927 O O . ARG A 1 117 ? 0.471 3.453 8.301 1.00 92.56 117 ARG A O 1
ATOM 934 N N . THR A 1 118 ? -0.139 1.495 9.229 1.00 91.38 118 THR A N 1
ATOM 935 C CA . THR A 1 118 ? -1.280 1.968 10.020 1.00 91.38 118 THR A CA 1
ATOM 936 C C . THR A 1 118 ? -0.892 1.965 11.505 1.00 91.38 118 THR A C 1
ATOM 938 O O . THR A 1 118 ? 0.264 1.725 11.862 1.00 91.38 118 THR A O 1
ATOM 941 N N . LYS A 1 119 ? -1.842 2.223 12.406 1.00 88.69 119 LYS A N 1
ATOM 942 C CA . LYS A 1 119 ? -1.609 2.143 13.854 1.00 88.69 119 LYS A CA 1
ATOM 943 C C . LYS A 1 119 ? -1.436 0.702 14.341 1.00 88.69 119 LYS A C 1
ATOM 945 O O . LYS A 1 119 ? -0.736 0.483 15.325 1.00 88.69 119 LYS A O 1
ATOM 950 N N . SER A 1 120 ? -2.084 -0.255 13.677 1.00 84.88 120 SER A N 1
ATOM 951 C CA . SER A 1 120 ? -2.169 -1.659 14.100 1.00 84.88 120 SER A CA 1
ATOM 952 C C . SER A 1 120 ? -1.416 -2.629 13.189 1.00 84.88 120 SER A C 1
ATOM 954 O O . SER A 1 120 ? -1.181 -3.765 13.587 1.00 84.88 120 SER A O 1
ATOM 956 N N . SER A 1 121 ? -1.023 -2.212 11.983 1.00 89.12 121 SER A N 1
ATOM 957 C CA . SER A 1 121 ? -0.412 -3.101 10.991 1.00 89.12 121 SER A CA 1
ATOM 958 C C . SER A 1 121 ? 0.591 -2.396 10.079 1.00 89.12 121 SER A C 1
ATOM 960 O O . SER A 1 121 ? 0.541 -1.184 9.861 1.00 89.12 121 SER A O 1
ATOM 962 N N . GLU A 1 122 ? 1.499 -3.185 9.515 1.00 90.69 122 GLU A N 1
ATOM 963 C CA . GLU A 1 122 ? 2.468 -2.757 8.513 1.00 90.69 122 GLU A CA 1
ATOM 964 C C . GLU A 1 122 ? 2.542 -3.806 7.402 1.00 90.69 122 GLU A C 1
ATOM 966 O O . GLU A 1 122 ? 2.611 -5.001 7.683 1.00 90.69 122 GLU A O 1
ATOM 971 N N . LEU A 1 123 ? 2.537 -3.356 6.146 1.00 87.06 123 LEU A N 1
ATOM 972 C CA . LEU A 1 123 ? 2.718 -4.208 4.975 1.00 87.06 123 LEU A CA 1
ATOM 973 C C . LEU A 1 123 ? 3.775 -3.594 4.067 1.00 87.06 123 LEU A C 1
ATOM 975 O O . LEU A 1 123 ? 3.725 -2.403 3.762 1.00 87.06 123 LEU A O 1
ATOM 979 N N . THR A 1 124 ? 4.720 -4.419 3.625 1.00 85.94 124 THR A N 1
ATOM 980 C CA . THR A 1 124 ? 5.790 -4.010 2.716 1.00 85.94 124 THR A CA 1
ATOM 981 C C . THR A 1 124 ? 5.697 -4.795 1.417 1.00 85.94 124 THR A C 1
ATOM 983 O O . THR A 1 124 ? 5.617 -6.020 1.440 1.00 85.94 124 THR A O 1
ATOM 986 N N . LEU A 1 125 ? 5.732 -4.079 0.296 1.00 79.38 125 LEU A N 1
ATOM 987 C CA . LEU A 1 125 ? 5.762 -4.617 -1.055 1.00 79.38 125 LEU A CA 1
ATOM 988 C C . LEU A 1 125 ? 7.093 -4.257 -1.714 1.00 79.38 125 LEU A C 1
ATOM 990 O O . LEU A 1 125 ? 7.539 -3.109 -1.660 1.00 79.38 125 LEU A O 1
ATOM 994 N N . THR A 1 126 ? 7.692 -5.230 -2.386 1.00 76.88 126 THR A N 1
ATOM 995 C CA . THR A 1 126 ? 8.875 -5.036 -3.226 1.00 76.88 126 THR A CA 1
ATOM 996 C C . THR A 1 126 ? 8.511 -5.439 -4.643 1.00 76.88 126 THR A C 1
ATOM 998 O O . THR A 1 126 ? 7.807 -6.428 -4.839 1.00 76.88 126 THR A O 1
ATOM 1001 N N . VAL A 1 127 ? 8.973 -4.672 -5.627 1.00 73.31 127 VAL A N 1
ATOM 1002 C CA . VAL A 1 127 ? 8.747 -4.974 -7.042 1.00 73.31 127 VAL A CA 1
ATOM 1003 C C . VAL A 1 127 ? 10.074 -5.343 -7.676 1.00 73.31 127 VAL A C 1
ATOM 1005 O O . VAL A 1 127 ? 11.026 -4.569 -7.605 1.00 73.31 127 VAL A O 1
ATOM 1008 N N . ASP A 1 128 ? 10.128 -6.509 -8.307 1.00 69.81 128 ASP A N 1
ATOM 1009 C CA . ASP A 1 128 ? 11.248 -6.891 -9.155 1.00 69.81 128 ASP A CA 1
ATOM 1010 C C . ASP A 1 128 ? 10.912 -6.569 -10.619 1.00 69.81 128 ASP A C 1
ATOM 1012 O O . ASP A 1 128 ? 9.991 -7.134 -11.208 1.00 69.81 128 ASP A O 1
ATOM 1016 N N . PHE A 1 129 ? 11.661 -5.622 -11.186 1.00 67.06 129 PHE A N 1
ATOM 1017 C CA . PHE A 1 129 ? 11.549 -5.194 -12.584 1.00 67.06 129 PHE A CA 1
ATOM 1018 C C . PHE A 1 129 ? 12.530 -5.918 -13.516 1.00 67.06 129 PHE A C 1
ATOM 1020 O O . PHE A 1 129 ? 12.489 -5.704 -14.725 1.00 67.06 129 PHE A O 1
ATOM 1027 N N . SER A 1 130 ? 13.442 -6.734 -12.976 1.00 64.50 130 SER A N 1
ATOM 1028 C CA . SER A 1 130 ? 14.443 -7.465 -13.767 1.00 64.50 130 SER A CA 1
ATOM 1029 C C . SER A 1 130 ? 13.876 -8.722 -14.428 1.00 64.50 130 SER A C 1
ATOM 1031 O O . SER A 1 130 ? 14.395 -9.190 -15.441 1.00 64.50 130 SER A O 1
ATOM 1033 N N . SER A 1 131 ? 12.778 -9.233 -13.880 1.00 57.47 131 SER A N 1
ATOM 1034 C CA . SER A 1 131 ? 12.092 -10.430 -14.341 1.00 57.47 131 SER A CA 1
ATOM 1035 C C . SER A 1 131 ? 10.817 -10.043 -15.102 1.00 57.47 131 SER A C 1
ATOM 1037 O O . SER A 1 131 ? 10.103 -9.115 -14.723 1.00 57.47 131 SER A O 1
ATOM 1039 N N . SER A 1 132 ? 10.516 -10.757 -16.189 1.00 55.66 132 SER A N 1
ATOM 1040 C CA . SER A 1 132 ? 9.288 -10.573 -16.979 1.00 55.66 132 SER A CA 1
ATOM 1041 C C . SER A 1 132 ? 8.380 -11.793 -16.843 1.00 55.66 132 SER A C 1
ATOM 1043 O O . SER A 1 132 ? 8.878 -12.915 -16.780 1.00 55.66 132 SER A O 1
ATOM 1045 N N . GLY A 1 133 ? 7.060 -11.587 -16.810 1.00 54.03 133 GLY A N 1
ATOM 1046 C CA . GLY A 1 133 ? 6.085 -12.678 -16.801 1.00 54.03 133 GLY A CA 1
ATOM 1047 C C . GLY A 1 133 ? 4.992 -12.516 -15.751 1.00 54.03 133 GLY A C 1
ATOM 1048 O O . GLY A 1 133 ? 4.654 -11.423 -15.311 1.00 54.03 133 GLY A O 1
ATOM 1049 N N . GLU A 1 134 ? 4.385 -13.623 -15.366 1.00 52.22 134 GLU A N 1
ATOM 1050 C CA . GLU A 1 134 ? 3.545 -13.685 -14.179 1.00 52.22 134 GLU A CA 1
ATOM 1051 C C . GLU A 1 134 ? 4.365 -14.324 -13.068 1.00 52.22 134 GLU A C 1
ATOM 1053 O O . GLU A 1 134 ? 5.169 -15.217 -13.342 1.00 52.22 134 GLU A O 1
ATOM 1058 N N . SER A 1 135 ? 4.204 -13.850 -11.831 1.00 53.38 135 SER A N 1
ATOM 1059 C CA . SER A 1 135 ? 4.935 -14.444 -10.716 1.00 53.38 135 SER A CA 1
ATOM 1060 C C . SER A 1 135 ? 4.606 -15.929 -10.640 1.00 53.38 135 SER A C 1
ATOM 1062 O O . SER A 1 135 ? 3.415 -16.230 -10.746 1.00 53.38 135 SER A O 1
ATOM 1064 N N . PRO A 1 136 ? 5.576 -16.861 -10.509 1.00 55.59 136 PRO A N 1
ATOM 1065 C CA . PRO A 1 136 ? 5.282 -18.292 -10.365 1.00 55.59 136 PRO A CA 1
ATOM 1066 C C . PRO A 1 136 ? 4.170 -18.559 -9.341 1.00 55.59 136 PRO A C 1
ATOM 1068 O O . PRO A 1 136 ? 3.338 -19.444 -9.513 1.00 55.59 136 PRO A O 1
ATOM 1071 N N . GLU A 1 137 ? 4.112 -17.709 -8.325 1.00 53.88 137 GLU A N 1
ATOM 1072 C CA . GLU A 1 137 ? 3.107 -17.630 -7.282 1.00 53.88 137 GLU A CA 1
ATOM 1073 C C . GLU A 1 137 ? 1.698 -17.302 -7.812 1.00 53.88 137 GLU A C 1
ATOM 1075 O O . GLU A 1 137 ? 0.735 -17.982 -7.471 1.00 53.88 137 GLU A O 1
ATOM 1080 N N . VAL A 1 138 ? 1.561 -16.295 -8.682 1.00 54.06 138 VAL A N 1
ATOM 1081 C CA . VAL A 1 138 ? 0.277 -15.878 -9.278 1.00 54.06 138 VAL A CA 1
ATOM 1082 C C . VAL A 1 138 ? -0.133 -16.820 -10.425 1.00 54.06 138 VAL A C 1
ATOM 1084 O O . VAL A 1 138 ? -1.311 -17.151 -10.566 1.00 54.06 138 VAL A O 1
ATOM 1087 N N . ALA A 1 139 ? 0.830 -17.330 -11.200 1.00 54.69 139 ALA A N 1
ATOM 1088 C CA . ALA A 1 139 ? 0.599 -18.350 -12.226 1.00 54.69 139 ALA A CA 1
ATOM 1089 C C . ALA A 1 139 ? 0.118 -19.674 -11.604 1.00 54.69 139 ALA A C 1
ATOM 1091 O O . ALA A 1 139 ? -0.794 -20.322 -12.128 1.00 54.69 139 ALA A O 1
ATOM 1092 N N . GLY A 1 140 ? 0.675 -20.031 -10.441 1.00 51.44 140 GLY A N 1
ATOM 1093 C CA . GLY A 1 140 ? 0.190 -21.123 -9.604 1.00 51.44 140 GLY A CA 1
ATOM 1094 C C . GLY A 1 140 ? -1.267 -20.925 -9.178 1.00 51.44 140 GLY A C 1
ATOM 1095 O O . GLY A 1 140 ? -2.049 -21.858 -9.303 1.00 51.44 140 GLY A O 1
ATOM 1096 N N . CYS A 1 141 ? -1.669 -19.709 -8.780 1.00 53.00 141 CYS A N 1
ATOM 1097 C CA . CYS A 1 141 ? -3.054 -19.412 -8.384 1.00 53.00 141 CYS A CA 1
ATOM 1098 C C . CYS A 1 141 ? -4.087 -19.607 -9.506 1.00 53.00 141 CYS A C 1
ATOM 1100 O O . CYS A 1 141 ? -5.216 -20.008 -9.236 1.00 53.00 141 CYS A O 1
ATOM 1102 N N . LYS A 1 142 ? -3.741 -19.307 -10.763 1.00 48.47 142 LYS A N 1
ATOM 1103 C CA . LYS A 1 142 ? -4.676 -19.436 -11.898 1.00 48.47 142 LYS A CA 1
ATOM 1104 C C . LYS A 1 142 ? -4.912 -20.876 -12.339 1.00 48.47 142 LYS A C 1
ATOM 1106 O O . LYS A 1 142 ? -5.921 -21.152 -12.976 1.00 48.47 142 LYS A O 1
ATOM 1111 N N . SER A 1 143 ? -3.973 -21.766 -12.037 1.00 46.66 143 SER A N 1
ATOM 1112 C CA . SER A 1 143 ? -3.979 -23.147 -12.531 1.00 46.66 143 SER A CA 1
ATOM 1113 C C . SER A 1 143 ? -4.823 -24.094 -11.665 1.00 46.66 143 SER A C 1
ATOM 1115 O O . SER A 1 143 ? -4.989 -25.255 -12.025 1.00 46.66 143 SER A O 1
ATOM 1117 N N . THR A 1 144 ? -5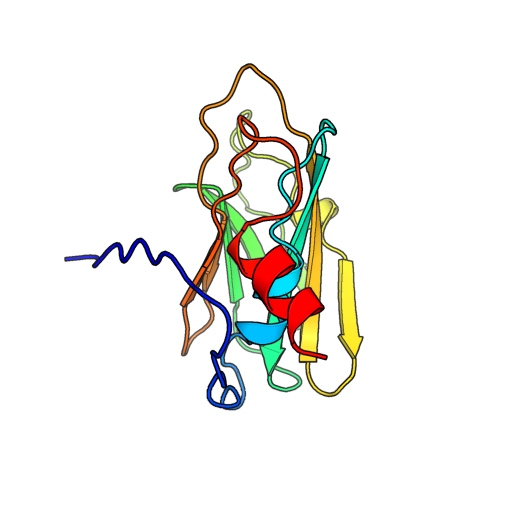.356 -23.608 -10.539 1.00 46.00 144 THR A N 1
ATOM 1118 C CA . THR A 1 144 ? -6.138 -24.383 -9.558 1.00 46.00 144 THR A CA 1
ATOM 1119 C C . THR A 1 144 ? -7.617 -23.982 -9.476 1.00 46.00 144 THR A C 1
ATOM 1121 O O . THR A 1 144 ? -8.307 -24.439 -8.564 1.00 46.00 144 THR A O 1
ATOM 1124 N N . SER A 1 145 ? -8.110 -23.144 -10.399 1.00 40.94 145 SER A N 1
ATOM 1125 C CA . SER A 1 145 ? -9.531 -22.767 -10.494 1.00 40.94 145 SER A CA 1
ATOM 1126 C C . SER A 1 145 ? -10.297 -23.561 -11.543 1.00 40.94 145 SER A C 1
ATOM 1128 O O . SER A 1 145 ? -9.682 -24.007 -12.534 1.00 40.94 145 SER A O 1
#

Foldseek 3Di:
DDDDDDDDDAEDDPDDDDDAQEKDVPVQPQQQAQDPAQKGKGKIKGAAPDAAWKFKDFAPHTAWIQHRNAIDGDPDDDPPDDNQSVQWDWDCPPRITMTIGMDGHDPPDDGGWIWMDTPVYIDIDTHDNPDHDGRPRVVNNVVPD

Radius of gyration: 15.28 Å; chains: 1; bounding box: 35×43×35 Å

Secondary structure (DSSP, 8-state):
----------S---PPPPPTTSB-HHHHGGG--B-SSSEEEEEEEEESS--S-EEEEETTEEEEEEETTEEE--SS--TTS--HHHHPEEEEETTEEEEEEEEE--TTS--PPEEEE-SS-EEEE----SS-BS-HHHHHHHTT-

pLDDT: mean 72.85, std 17.86, range [25.22, 92.62]